Protein AF-A0AAW8F346-F1 (afdb_monomer)

Organism: NCBI:txid58343

Sequence (108 aa):
MRGRWTRRPPAGRRAALQQQREEEWRRRYPLFPRLLFVLDGTGPAGVENRIDALRAATRDLALFGFLHEVPVLAAPLTDLLRDGPSAPVWRPVQDPDSRVSWEQSRHP

Structure (mmCIF, N/CA/C/O backbone):
data_AF-A0AAW8F346-F1
#
_entry.id   AF-A0AAW8F346-F1
#
loop_
_atom_site.group_PDB
_atom_site.id
_atom_site.type_symbol
_atom_site.label_atom_id
_atom_site.label_alt_id
_atom_site.label_comp_id
_atom_site.label_asym_id
_atom_site.label_entity_id
_atom_site.label_seq_id
_atom_site.pdbx_PDB_ins_code
_atom_site.Cartn_x
_atom_site.Cartn_y
_atom_site.Cartn_z
_atom_site.occu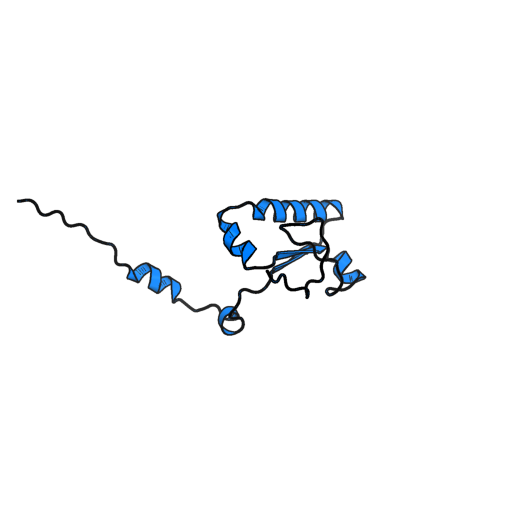pancy
_atom_site.B_iso_or_equiv
_atom_site.auth_seq_id
_atom_site.auth_comp_id
_atom_site.auth_asym_id
_atom_site.auth_atom_id
_atom_site.pdbx_PDB_model_num
ATOM 1 N N . MET A 1 1 ? -19.511 50.000 36.140 1.00 38.94 1 MET A N 1
ATOM 2 C CA . MET A 1 1 ? -19.559 48.551 35.841 1.00 38.94 1 MET A CA 1
ATOM 3 C C . MET A 1 1 ? -19.683 48.359 34.329 1.00 38.94 1 MET A C 1
ATOM 5 O O . MET A 1 1 ? -20.642 48.855 33.762 1.00 38.94 1 MET A O 1
ATOM 9 N N . ARG A 1 2 ? -18.710 47.7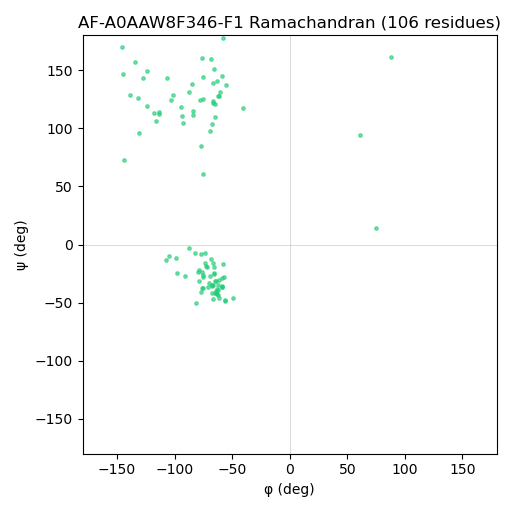25 33.655 1.00 43.59 2 ARG A N 1
ATOM 10 C CA . ARG A 1 2 ? -18.784 47.366 32.221 1.00 43.59 2 ARG A CA 1
ATOM 11 C C . ARG A 1 2 ? -18.756 45.840 32.104 1.00 43.59 2 ARG A C 1
ATOM 13 O O . ARG A 1 2 ? -17.716 45.233 32.338 1.00 43.59 2 ARG A O 1
ATOM 20 N N . GLY A 1 3 ? -19.901 45.235 31.794 1.00 42.94 3 GLY A N 1
ATOM 21 C CA . GLY A 1 3 ? -20.022 43.797 31.555 1.00 42.94 3 GLY A CA 1
ATOM 22 C C . GLY A 1 3 ? -19.463 43.421 30.183 1.00 42.94 3 GLY A C 1
ATOM 23 O O . GLY A 1 3 ? -19.858 43.989 29.167 1.00 42.94 3 GLY A O 1
ATOM 24 N N . ARG A 1 4 ? -18.521 42.478 30.163 1.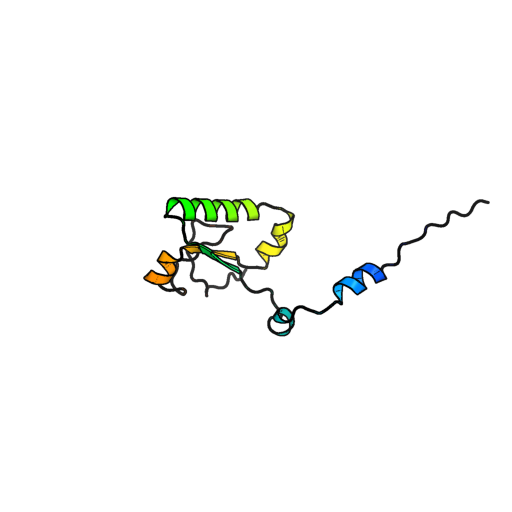00 51.94 4 ARG A N 1
ATOM 25 C CA . ARG A 1 4 ? -17.920 41.896 28.959 1.00 51.94 4 ARG A CA 1
ATOM 26 C C . ARG A 1 4 ? -18.831 40.771 28.459 1.00 51.94 4 ARG A C 1
ATOM 28 O O . ARG A 1 4 ? -18.964 39.759 29.136 1.00 51.94 4 ARG A O 1
ATOM 35 N N . TRP A 1 5 ? -19.428 40.920 27.280 1.00 44.03 5 TRP A N 1
ATOM 36 C CA . TRP A 1 5 ? -20.123 39.816 26.613 1.00 44.03 5 TRP A CA 1
ATOM 37 C C . TRP A 1 5 ? -19.110 38.982 25.825 1.00 44.03 5 TRP A C 1
ATOM 39 O O . TRP A 1 5 ? -18.569 39.444 24.824 1.00 44.03 5 TRP A O 1
ATOM 49 N N . THR A 1 6 ? -18.851 37.746 26.248 1.00 55.44 6 THR A N 1
ATOM 50 C CA . THR A 1 6 ? -18.179 36.744 25.411 1.00 55.44 6 THR A CA 1
ATOM 51 C C . THR A 1 6 ? -19.247 35.931 24.681 1.00 55.44 6 THR A C 1
ATOM 53 O O . THR A 1 6 ? -19.913 35.076 25.261 1.00 55.44 6 THR A O 1
ATOM 56 N N . ARG A 1 7 ? -19.440 36.192 23.381 1.00 52.03 7 ARG A N 1
ATOM 57 C CA . ARG A 1 7 ? -20.231 35.294 22.527 1.00 52.03 7 ARG A CA 1
ATOM 58 C C . ARG A 1 7 ? -19.463 33.979 22.383 1.00 52.03 7 ARG A C 1
ATOM 60 O O . ARG A 1 7 ? -18.500 33.913 21.626 1.00 52.03 7 ARG A O 1
ATOM 67 N N . ARG A 1 8 ? -19.881 32.927 23.092 1.00 53.75 8 ARG A N 1
ATOM 68 C CA . ARG A 1 8 ? -19.478 31.554 22.751 1.00 53.75 8 ARG A CA 1
ATOM 69 C C . ARG A 1 8 ? -20.115 31.214 21.397 1.00 53.75 8 ARG A C 1
ATOM 71 O O . ARG A 1 8 ? -21.336 31.329 21.283 1.00 53.75 8 ARG A O 1
ATOM 78 N N . PRO A 1 9 ? -19.348 30.830 20.362 1.00 53.44 9 PRO A N 1
ATOM 79 C CA . PRO A 1 9 ? -19.951 30.351 19.127 1.00 53.44 9 PRO A CA 1
ATOM 80 C C . PRO A 1 9 ? -20.744 29.061 19.417 1.00 53.44 9 PRO A C 1
ATOM 82 O O . PRO A 1 9 ? -20.297 28.245 20.228 1.00 53.44 9 PRO A O 1
ATOM 85 N N . PRO A 1 10 ? -21.924 28.866 18.800 1.00 52.47 10 PRO A N 1
ATOM 86 C CA . PRO A 1 10 ? -22.758 27.704 19.074 1.00 52.47 10 PRO A CA 1
ATOM 87 C C . PRO A 1 10 ? -22.039 26.425 18.630 1.00 52.47 10 PRO A C 1
ATOM 89 O O . PRO A 1 10 ? -21.722 26.248 17.452 1.00 52.47 10 PRO A O 1
ATOM 92 N N . ALA A 1 11 ? -21.826 25.513 19.581 1.00 58.03 11 ALA A N 1
ATOM 93 C CA . ALA A 1 11 ? -21.214 24.200 19.364 1.00 58.03 11 ALA A CA 1
ATOM 94 C C . ALA A 1 11 ? -21.977 23.332 18.337 1.00 58.03 11 ALA A C 1
ATOM 96 O O . ALA A 1 11 ? -21.417 22.394 17.778 1.00 58.03 11 ALA A O 1
ATOM 97 N N . GLY A 1 12 ? -23.233 23.677 18.031 1.00 54.59 12 GLY A N 1
ATOM 98 C CA . GLY A 1 12 ? -24.096 22.922 17.121 1.00 54.59 12 GLY A CA 1
ATOM 99 C C . GLY A 1 12 ? -23.743 23.020 15.635 1.00 54.59 12 GLY A C 1
ATOM 100 O O . GLY A 1 12 ? -24.148 22.153 14.868 1.00 54.59 12 GLY A O 1
ATOM 101 N N . ARG A 1 13 ? -22.965 24.021 15.193 1.00 50.84 13 ARG A N 1
ATOM 102 C CA . ARG A 1 13 ? -22.671 24.173 13.752 1.00 50.84 13 ARG A CA 1
ATOM 103 C C . ARG A 1 13 ? -21.651 23.146 13.235 1.00 50.84 13 ARG A C 1
ATOM 105 O O . ARG A 1 13 ? -21.694 22.801 12.062 1.00 50.84 13 ARG A O 1
ATOM 112 N N . ARG A 1 14 ? -20.771 22.626 14.104 1.00 52.50 14 ARG A N 1
ATOM 113 C CA . ARG A 1 14 ? -19.827 21.544 13.753 1.00 52.50 14 ARG A CA 1
ATOM 114 C C . ARG A 1 14 ? -20.510 20.173 13.706 1.00 52.50 14 ARG A C 1
ATOM 116 O O . ARG A 1 14 ? -20.286 19.431 12.758 1.00 52.50 14 ARG A O 1
ATOM 123 N N . ALA A 1 15 ? -21.407 19.891 14.653 1.00 53.09 15 ALA A N 1
ATOM 124 C CA . ALA A 1 15 ? -22.163 18.637 14.688 1.00 53.09 15 ALA A CA 1
ATOM 125 C C . ALA A 1 15 ? -23.148 18.496 13.508 1.00 53.09 15 ALA A C 1
ATOM 127 O O . ALA A 1 15 ? -23.315 17.405 12.972 1.00 53.09 15 ALA A O 1
ATOM 128 N N . ALA A 1 16 ? -23.751 19.600 13.052 1.00 49.06 16 ALA A N 1
ATOM 129 C CA . ALA A 1 16 ? -24.696 19.589 11.932 1.00 49.06 16 ALA A CA 1
ATOM 130 C C . ALA A 1 16 ? -24.045 19.292 10.562 1.00 49.06 16 ALA A C 1
ATOM 132 O O . ALA A 1 16 ? -24.707 18.744 9.686 1.00 49.06 16 ALA A O 1
ATOM 133 N N . LEU A 1 17 ? -22.753 19.602 10.379 1.00 54.41 17 LEU A N 1
ATOM 134 C CA . LEU A 1 17 ? -21.997 19.224 9.172 1.00 54.41 17 LEU A CA 1
ATOM 135 C C . LEU A 1 17 ? -21.548 17.754 9.210 1.00 54.41 17 LEU A C 1
ATOM 137 O O . LEU A 1 17 ? -21.503 17.105 8.172 1.00 54.41 17 LEU A O 1
ATOM 141 N N . GLN A 1 18 ? -21.283 17.202 10.399 1.00 54.06 18 GLN A N 1
ATOM 142 C CA . GLN A 1 18 ? -20.952 15.779 10.579 1.00 54.06 18 GLN A CA 1
ATOM 143 C C . GLN A 1 18 ? -22.157 14.843 10.372 1.00 54.06 18 GLN A C 1
ATOM 145 O O . GLN A 1 18 ? -21.970 13.655 10.132 1.00 54.06 18 GLN A O 1
ATOM 150 N N . GLN A 1 19 ? -23.386 15.364 10.446 1.00 52.31 19 GLN A N 1
ATOM 151 C CA . GLN A 1 19 ? -24.627 14.608 10.224 1.00 52.31 19 GLN A CA 1
ATOM 152 C C . GLN A 1 19 ? -25.073 14.550 8.755 1.00 52.31 19 GLN A C 1
ATOM 154 O O . GLN A 1 19 ? -26.070 13.891 8.448 1.00 52.31 19 GLN A O 1
ATOM 159 N N . GLN A 1 20 ? -24.374 15.205 7.821 1.00 52.38 20 GLN A N 1
ATOM 160 C CA . GLN A 1 20 ? -24.715 15.105 6.402 1.00 52.38 20 GLN A CA 1
ATOM 161 C C . GLN A 1 20 ? -24.232 13.770 5.828 1.00 52.38 20 GLN A C 1
ATOM 163 O O . GLN A 1 20 ? -23.180 13.687 5.212 1.00 52.38 20 GLN A O 1
ATOM 168 N N . ARG A 1 21 ? -25.080 12.750 6.018 1.00 59.91 21 ARG A N 1
ATOM 169 C CA . ARG A 1 21 ? -25.034 11.409 5.421 1.00 59.91 21 ARG A CA 1
ATOM 170 C C . ARG A 1 21 ? -23.765 10.639 5.766 1.00 59.91 21 ARG A C 1
ATOM 172 O O . ARG A 1 21 ? -22.763 10.712 5.070 1.00 59.91 21 ARG A O 1
ATOM 179 N N . GLU A 1 22 ? -23.871 9.830 6.815 1.00 67.44 22 GLU A N 1
ATOM 180 C CA . GLU A 1 22 ? -23.001 8.671 7.001 1.00 67.44 22 GLU A CA 1
ATOM 181 C C . GLU A 1 22 ? -22.785 7.974 5.648 1.00 67.44 22 GLU A C 1
ATOM 183 O O . GLU A 1 22 ? -23.752 7.589 4.984 1.00 67.44 22 GLU A O 1
ATOM 188 N N . GLU A 1 23 ? -21.527 7.939 5.203 1.00 70.75 23 GLU A N 1
ATOM 189 C CA . GLU A 1 23 ? -21.144 7.459 3.877 1.00 70.75 23 GLU A CA 1
ATOM 190 C C . GLU A 1 23 ? -21.683 6.035 3.679 1.00 70.75 23 GLU A C 1
ATOM 192 O O . GLU A 1 23 ? -21.609 5.209 4.585 1.00 70.75 23 GLU A O 1
ATOM 197 N N . GLU A 1 24 ? -22.238 5.724 2.505 1.00 74.50 24 GLU A N 1
ATOM 198 C CA . GLU A 1 24 ? -22.945 4.450 2.273 1.00 74.50 24 GLU A CA 1
ATOM 199 C C . GLU A 1 24 ? -22.060 3.217 2.554 1.00 74.50 24 GLU A C 1
ATOM 201 O O . GLU A 1 24 ? -22.555 2.172 2.975 1.00 74.50 24 GLU A O 1
ATOM 206 N N . TRP A 1 25 ? -20.736 3.348 2.407 1.00 67.75 25 TRP A N 1
ATOM 207 C CA . TRP A 1 25 ? -19.794 2.297 2.785 1.00 67.75 25 TRP A CA 1
ATOM 208 C C . TRP A 1 25 ? -19.737 2.074 4.306 1.00 67.75 25 TRP A C 1
ATOM 210 O O . TRP A 1 25 ? -19.670 0.924 4.722 1.00 67.75 25 TRP A O 1
ATOM 220 N N . ARG A 1 26 ? -19.854 3.114 5.146 1.00 74.06 26 ARG A N 1
ATOM 221 C CA . ARG A 1 26 ? -19.837 2.999 6.623 1.00 74.06 26 ARG A CA 1
ATOM 222 C C . ARG A 1 26 ? -21.027 2.220 7.160 1.00 74.06 26 ARG A C 1
ATOM 224 O O . ARG A 1 26 ? -20.904 1.503 8.146 1.00 74.06 26 ARG A O 1
ATOM 231 N N . ARG A 1 27 ? -22.170 2.311 6.477 1.00 79.31 27 ARG A N 1
ATOM 232 C CA . ARG A 1 27 ? -23.373 1.533 6.814 1.00 79.31 27 ARG A CA 1
ATOM 233 C C . ARG A 1 27 ? -23.165 0.033 6.638 1.00 79.31 27 ARG A C 1
ATOM 235 O O . ARG A 1 27 ? -23.789 -0.760 7.334 1.00 79.31 27 ARG A O 1
ATOM 242 N N . ARG A 1 28 ? -22.319 -0.352 5.679 1.00 74.88 28 ARG A N 1
ATOM 243 C CA . ARG A 1 28 ? -22.021 -1.752 5.348 1.00 74.88 28 ARG A CA 1
ATOM 244 C C . ARG A 1 28 ? -20.731 -2.254 5.998 1.00 74.88 28 ARG A C 1
ATOM 246 O O . ARG A 1 28 ? -20.604 -3.451 6.231 1.00 74.88 28 ARG A O 1
ATOM 253 N N . TYR A 1 29 ? -19.816 -1.347 6.318 1.00 72.88 29 TYR A N 1
ATOM 254 C CA . TYR A 1 29 ? -18.511 -1.632 6.893 1.00 72.88 29 TYR A CA 1
ATOM 255 C C . TYR A 1 29 ? -18.295 -0.722 8.108 1.00 72.88 29 TYR A C 1
ATOM 257 O O . TYR A 1 29 ? -17.871 0.424 7.951 1.00 72.88 29 TYR A O 1
ATOM 265 N N . PRO A 1 30 ? -18.587 -1.215 9.327 1.00 73.94 30 PRO A N 1
ATOM 266 C CA . PRO A 1 30 ? -18.444 -0.419 10.546 1.00 73.94 30 PRO A CA 1
ATOM 267 C C . PRO A 1 30 ? -16.981 -0.069 10.858 1.00 73.94 30 PRO A C 1
ATOM 269 O O . PRO A 1 30 ? -16.721 0.831 11.652 1.00 73.94 30 PRO A O 1
ATOM 272 N N . LEU A 1 31 ? -16.032 -0.768 10.226 1.00 77.00 31 LEU A N 1
ATOM 273 C CA . LEU A 1 31 ? -14.604 -0.483 10.274 1.00 77.00 31 LEU A CA 1
ATOM 274 C C . LEU A 1 31 ? -14.152 0.108 8.942 1.00 77.00 31 LEU A C 1
ATOM 276 O O . LEU A 1 31 ? -14.611 -0.318 7.878 1.00 77.00 31 LEU A O 1
ATOM 280 N N . PHE A 1 32 ? -13.224 1.062 9.005 1.00 77.56 32 PHE A N 1
ATOM 281 C CA . PHE A 1 32 ? -12.599 1.594 7.802 1.00 77.56 32 PHE A CA 1
ATOM 282 C C . PHE A 1 32 ? -11.853 0.454 7.082 1.00 77.56 32 PHE A C 1
ATOM 284 O O . PHE A 1 32 ? -11.080 -0.268 7.720 1.00 77.56 32 PHE A O 1
ATOM 291 N N . PRO A 1 33 ? -12.101 0.229 5.780 1.00 80.88 33 PRO A N 1
ATOM 292 C CA . PRO A 1 33 ? -11.504 -0.889 5.065 1.00 80.88 33 PRO A CA 1
ATOM 293 C C . PRO A 1 33 ? -9.985 -0.725 4.952 1.00 80.88 33 PRO A C 1
ATOM 295 O O . PRO A 1 33 ? -9.469 0.388 4.865 1.00 80.88 33 PRO A O 1
ATOM 298 N N . ARG A 1 34 ? -9.258 -1.845 4.878 1.00 88.50 34 ARG A N 1
ATOM 299 C CA . ARG A 1 34 ? -7.836 -1.815 4.502 1.00 88.50 34 ARG A CA 1
ATOM 300 C C . ARG A 1 34 ? -7.663 -1.187 3.117 1.00 88.50 34 ARG A C 1
ATOM 302 O O . ARG A 1 34 ? -8.490 -1.403 2.232 1.00 88.50 34 ARG A O 1
ATOM 309 N N . LEU A 1 35 ? -6.569 -0.459 2.921 1.00 91.44 35 LEU A N 1
ATOM 310 C CA . LEU A 1 35 ? -6.243 0.176 1.648 1.00 91.44 35 LEU A CA 1
ATOM 311 C C . LEU A 1 35 ? -5.189 -0.636 0.898 1.00 91.44 35 LEU A C 1
ATOM 313 O O . LEU A 1 35 ? -4.134 -0.961 1.443 1.00 91.44 35 LEU A O 1
ATOM 317 N N . LEU A 1 36 ? -5.480 -0.933 -0.367 1.00 94.94 36 LEU A N 1
ATOM 318 C CA . LEU A 1 36 ? -4.609 -1.679 -1.269 1.00 94.94 36 LEU A CA 1
ATOM 319 C C . LEU A 1 36 ? -4.237 -0.788 -2.460 1.00 94.94 36 LEU A C 1
ATOM 321 O O . LEU A 1 36 ? -5.090 -0.439 -3.273 1.00 94.94 36 LEU A O 1
ATOM 325 N N . PHE A 1 37 ? -2.963 -0.426 -2.567 1.00 95.94 37 PHE A N 1
ATOM 326 C CA . PHE A 1 37 ? -2.412 0.316 -3.695 1.00 95.94 37 PHE A CA 1
ATOM 327 C C . PHE A 1 37 ? -1.843 -0.656 -4.726 1.00 95.94 37 PHE A C 1
ATOM 329 O O . PHE A 1 37 ? -0.819 -1.296 -4.494 1.00 95.94 37 PHE A O 1
ATOM 336 N N . VAL A 1 38 ? -2.493 -0.748 -5.883 1.00 96.81 38 VAL A N 1
ATOM 337 C CA . VAL A 1 38 ? -1.985 -1.518 -7.022 1.00 96.81 38 VAL A CA 1
ATOM 338 C C . VAL A 1 38 ? -1.219 -0.578 -7.945 1.00 96.81 38 VAL A C 1
ATOM 340 O O . VAL A 1 38 ? -1.774 0.396 -8.451 1.00 96.81 38 VAL A O 1
ATOM 343 N N . LEU A 1 39 ? 0.073 -0.841 -8.123 1.00 96.38 39 LEU A N 1
ATOM 344 C CA . LEU A 1 39 ? 0.992 0.035 -8.843 1.00 96.38 39 LEU A CA 1
ATOM 345 C C . LEU A 1 39 ? 1.278 -0.525 -10.236 1.00 96.38 39 LEU A C 1
ATOM 347 O O . LEU A 1 39 ? 1.749 -1.651 -10.369 1.00 96.38 39 LEU A O 1
ATOM 351 N N . ASP A 1 40 ? 1.027 0.279 -11.266 1.00 94.00 40 ASP A N 1
ATOM 352 C CA . ASP A 1 40 ? 1.237 -0.104 -12.665 1.00 94.00 40 ASP A CA 1
ATOM 353 C C . ASP A 1 40 ? 1.685 1.086 -13.535 1.00 94.00 40 ASP A C 1
ATOM 355 O O . ASP A 1 40 ? 1.669 2.239 -13.092 1.00 94.00 40 ASP A O 1
ATOM 359 N N . GLY A 1 41 ? 2.099 0.827 -14.776 1.00 87.19 41 GLY A N 1
ATOM 360 C CA . GLY A 1 41 ? 2.463 1.856 -15.757 1.00 87.19 41 GLY A CA 1
ATOM 361 C C . GLY A 1 41 ? 3.816 2.513 -15.483 1.00 87.19 41 GLY A C 1
ATOM 362 O O . GLY A 1 41 ? 4.139 3.562 -16.035 1.00 87.19 41 GLY A O 1
ATOM 363 N N . THR A 1 42 ? 4.612 1.900 -14.613 1.00 80.44 42 THR A N 1
ATOM 364 C CA . THR A 1 42 ? 5.986 2.286 -14.306 1.00 80.44 42 THR A CA 1
ATOM 365 C C . THR A 1 42 ? 6.802 1.015 -14.194 1.00 80.44 42 THR A C 1
ATOM 367 O O . THR A 1 42 ? 6.391 0.116 -13.467 1.00 80.44 42 THR A O 1
ATOM 370 N N . GLY A 1 43 ? 7.937 0.918 -14.891 1.00 91.19 43 GLY A N 1
ATOM 371 C CA . GLY A 1 43 ? 8.837 -0.232 -14.742 1.00 91.19 43 GLY A CA 1
ATOM 372 C C . GLY A 1 43 ? 9.315 -0.420 -13.289 1.00 91.19 43 GLY A C 1
ATOM 373 O O . GLY A 1 43 ? 9.014 0.421 -12.436 1.00 91.19 43 GLY A O 1
ATOM 374 N N . PRO A 1 44 ? 10.104 -1.469 -12.990 1.00 91.00 44 PRO A N 1
ATOM 375 C CA . PRO A 1 44 ? 10.439 -1.859 -11.614 1.00 91.00 44 PRO A CA 1
ATOM 376 C C . PRO A 1 44 ? 10.924 -0.705 -10.722 1.00 91.00 44 PRO A C 1
ATOM 378 O O . PRO A 1 44 ? 10.397 -0.499 -9.633 1.00 91.00 44 PRO A O 1
ATOM 381 N N . ALA A 1 45 ? 11.839 0.132 -11.221 1.00 95.06 45 ALA A N 1
ATOM 382 C CA . ALA A 1 45 ? 12.350 1.285 -10.477 1.00 95.06 45 ALA A CA 1
ATOM 383 C C . ALA A 1 45 ? 11.270 2.332 -10.139 1.00 95.06 45 ALA A C 1
ATOM 385 O O . ALA A 1 45 ? 11.312 2.961 -9.085 1.00 95.06 45 ALA A O 1
ATOM 386 N N . GLY A 1 46 ? 10.287 2.529 -11.020 1.00 96.12 46 GLY A N 1
ATOM 387 C CA . GLY A 1 46 ? 9.201 3.472 -10.766 1.00 96.12 46 GLY A CA 1
ATOM 388 C C . GLY A 1 46 ? 8.178 2.940 -9.761 1.00 96.12 46 GLY A C 1
ATOM 389 O O . GLY A 1 46 ? 7.588 3.734 -9.031 1.00 96.12 46 GLY A O 1
ATOM 390 N N . VAL A 1 47 ? 8.014 1.616 -9.668 1.00 95.38 47 VAL A N 1
ATOM 391 C CA . VAL A 1 47 ? 7.224 0.995 -8.598 1.00 95.38 47 VAL A CA 1
ATOM 392 C C . VAL A 1 47 ? 7.901 1.194 -7.243 1.00 95.38 47 VAL A C 1
ATOM 394 O O . VAL A 1 47 ? 7.238 1.662 -6.320 1.00 95.38 47 VAL A O 1
ATOM 397 N N . GLU A 1 48 ? 9.211 0.944 -7.142 1.00 95.12 48 GLU A N 1
ATOM 398 C CA . GLU A 1 48 ? 9.974 1.212 -5.911 1.00 95.12 48 GLU A CA 1
ATOM 399 C C . GLU A 1 48 ? 9.848 2.676 -5.480 1.00 95.12 48 GLU A C 1
ATOM 401 O O . GLU A 1 48 ? 9.438 2.958 -4.357 1.00 95.12 48 GLU A O 1
ATOM 406 N N . ASN A 1 49 ? 10.056 3.618 -6.405 1.00 96.44 49 ASN A N 1
ATOM 407 C CA . ASN A 1 49 ? 9.929 5.045 -6.111 1.00 96.44 49 ASN A CA 1
ATOM 408 C C . ASN A 1 49 ? 8.522 5.433 -5.611 1.00 96.44 49 ASN A C 1
ATOM 410 O O . ASN A 1 49 ? 8.370 6.297 -4.748 1.00 96.44 49 ASN A O 1
ATOM 414 N N . ARG A 1 50 ? 7.466 4.798 -6.134 1.00 96.00 50 ARG A N 1
ATOM 415 C CA . ARG A 1 50 ? 6.088 5.026 -5.665 1.00 96.00 50 ARG A CA 1
ATOM 416 C C . ARG A 1 50 ? 5.848 4.443 -4.277 1.00 96.00 50 ARG A C 1
ATOM 418 O O . ARG A 1 50 ? 5.133 5.055 -3.489 1.00 96.00 50 ARG A O 1
ATOM 425 N N . ILE A 1 51 ? 6.447 3.300 -3.962 1.00 95.06 51 ILE A N 1
ATOM 426 C CA . ILE A 1 51 ? 6.375 2.706 -2.623 1.00 95.06 51 ILE A CA 1
ATOM 427 C C . ILE A 1 51 ? 7.117 3.584 -1.615 1.00 95.06 51 ILE A C 1
ATOM 429 O O . ILE A 1 51 ? 6.580 3.860 -0.542 1.00 95.06 51 ILE A O 1
ATOM 433 N N . ASP A 1 52 ? 8.283 4.112 -1.982 1.00 94.50 52 ASP A N 1
ATOM 434 C CA . ASP A 1 52 ? 9.017 5.074 -1.160 1.00 94.50 52 ASP A CA 1
ATOM 435 C C . ASP A 1 52 ? 8.224 6.364 -0.937 1.00 94.50 52 ASP A C 1
ATOM 437 O O . ASP A 1 52 ? 8.192 6.885 0.179 1.00 94.50 52 ASP A O 1
ATOM 441 N N . ALA A 1 53 ? 7.519 6.857 -1.958 1.00 94.06 53 ALA A N 1
ATOM 442 C CA . ALA A 1 53 ? 6.632 8.009 -1.817 1.00 94.06 53 ALA A CA 1
ATOM 443 C C . ALA A 1 53 ? 5.467 7.729 -0.849 1.00 94.06 53 ALA A C 1
ATOM 445 O O . ALA A 1 53 ? 5.164 8.567 0.004 1.00 94.06 53 ALA A O 1
ATOM 446 N N . LEU A 1 54 ? 4.850 6.543 -0.922 1.00 93.62 54 LEU A N 1
ATOM 447 C CA . LEU A 1 54 ? 3.818 6.119 0.032 1.00 93.62 54 LEU A CA 1
ATOM 448 C C . LEU A 1 54 ? 4.379 6.032 1.460 1.00 93.62 54 LEU A C 1
ATOM 450 O O . LEU A 1 54 ? 3.761 6.543 2.391 1.00 93.62 54 LEU A O 1
ATOM 454 N N . ARG A 1 55 ? 5.578 5.465 1.638 1.00 93.06 55 ARG A N 1
ATOM 455 C CA . ARG A 1 55 ? 6.281 5.426 2.931 1.00 93.06 55 ARG A CA 1
ATOM 456 C C . ARG A 1 55 ? 6.628 6.824 3.446 1.00 93.06 55 ARG A C 1
ATOM 458 O O . ARG A 1 55 ? 6.577 7.089 4.644 1.00 93.06 55 ARG A O 1
ATOM 465 N N . ALA A 1 56 ? 7.014 7.744 2.571 1.00 92.00 56 ALA A N 1
ATOM 466 C CA . ALA A 1 56 ? 7.289 9.118 2.970 1.00 92.00 56 ALA A CA 1
ATOM 467 C C . ALA A 1 56 ? 6.013 9.801 3.482 1.00 92.00 56 ALA A C 1
ATOM 469 O O . ALA A 1 56 ? 6.050 10.446 4.530 1.00 92.00 56 ALA A O 1
ATOM 470 N N . ALA A 1 57 ? 4.878 9.585 2.806 1.00 88.88 57 ALA A N 1
ATOM 471 C CA . ALA A 1 57 ? 3.581 10.109 3.226 1.00 88.88 57 ALA A CA 1
ATOM 472 C C . ALA A 1 57 ? 3.150 9.582 4.606 1.00 88.88 57 ALA A C 1
ATOM 474 O O . ALA A 1 57 ? 2.524 10.312 5.368 1.00 88.88 57 ALA A O 1
ATOM 475 N N . THR A 1 58 ? 3.547 8.362 4.993 1.00 86.06 58 THR A N 1
ATOM 476 C CA . THR A 1 58 ? 3.193 7.806 6.314 1.00 86.06 58 THR A CA 1
ATOM 477 C C . THR A 1 58 ? 3.859 8.519 7.489 1.00 86.06 58 THR A C 1
ATOM 479 O O . THR A 1 58 ? 3.492 8.277 8.634 1.00 86.06 58 THR A O 1
ATOM 482 N N . ARG A 1 59 ? 4.861 9.368 7.232 1.00 85.75 59 ARG A N 1
ATOM 483 C CA . ARG A 1 59 ? 5.543 10.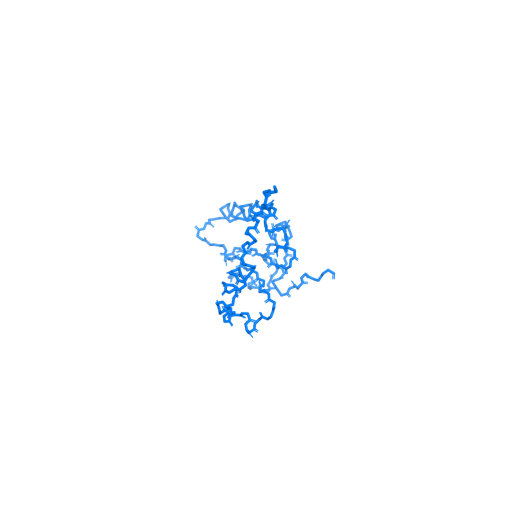161 8.266 1.00 85.75 59 ARG A CA 1
ATOM 484 C C . ARG A 1 59 ? 4.788 11.441 8.628 1.00 85.75 59 ARG A C 1
ATOM 486 O O . ARG A 1 59 ? 5.195 12.125 9.564 1.00 85.75 59 ARG A O 1
ATOM 493 N N . ASP A 1 60 ? 3.718 11.771 7.906 1.00 87.75 60 ASP A N 1
ATOM 494 C CA . ASP A 1 60 ? 2.845 12.882 8.267 1.00 87.75 60 ASP A CA 1
ATOM 495 C C . ASP A 1 60 ? 2.117 12.571 9.586 1.00 87.75 60 ASP A C 1
ATOM 497 O O . ASP A 1 60 ? 1.382 11.586 9.702 1.00 87.75 60 ASP A O 1
ATOM 501 N N . LEU A 1 61 ? 2.310 13.435 10.588 1.00 74.50 61 LEU A N 1
ATOM 502 C CA . LEU A 1 61 ? 1.680 13.315 11.904 1.00 74.50 61 LEU A CA 1
ATOM 503 C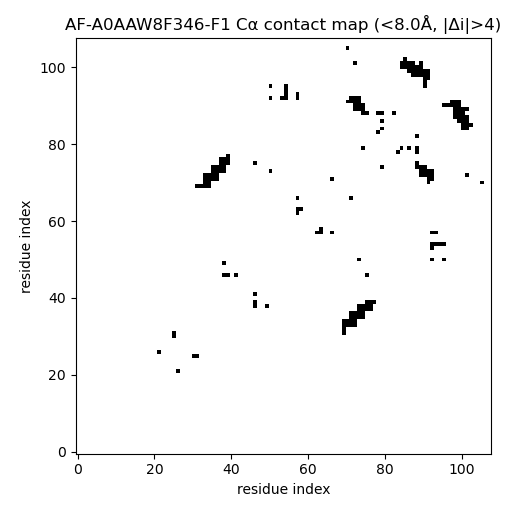 C . LEU A 1 61 ? 0.149 13.311 11.818 1.00 74.50 61 LEU A C 1
ATOM 505 O O . LEU A 1 61 ? -0.500 12.684 12.655 1.00 74.50 61 LEU A O 1
ATOM 509 N N . ALA A 1 62 ? -0.430 13.957 10.802 1.00 82.25 62 ALA A N 1
ATOM 510 C CA . ALA A 1 62 ? -1.870 13.938 10.568 1.00 82.25 62 ALA A CA 1
ATOM 511 C C . ALA A 1 62 ? -2.393 12.538 10.198 1.00 82.25 62 ALA A C 1
ATOM 513 O O . ALA A 1 62 ? -3.562 12.240 10.438 1.00 82.25 62 ALA A O 1
ATOM 514 N N . LEU A 1 63 ? -1.538 11.671 9.644 1.00 80.31 63 LEU A N 1
ATOM 515 C CA . LEU A 1 63 ? -1.895 10.323 9.197 1.00 80.31 63 LEU A CA 1
ATOM 516 C C . LEU A 1 63 ? -1.524 9.229 10.201 1.00 80.31 63 LEU A C 1
ATOM 518 O O . LEU A 1 63 ? -1.988 8.101 10.052 1.00 80.31 63 LEU A O 1
ATOM 522 N N . PHE A 1 64 ? -0.736 9.531 11.236 1.00 77.62 64 PHE A N 1
ATOM 523 C CA . PHE A 1 64 ? -0.229 8.522 12.171 1.00 77.62 64 PHE A CA 1
ATOM 524 C C . PHE A 1 64 ? -1.345 7.694 12.833 1.00 77.62 64 PHE A C 1
ATOM 526 O O . PHE A 1 64 ? -1.285 6.466 12.820 1.00 77.62 64 PHE A O 1
ATOM 533 N N . GLY A 1 65 ? -2.390 8.350 13.355 1.00 78.06 65 GLY A N 1
ATOM 534 C CA . GLY A 1 65 ? -3.528 7.657 13.976 1.00 78.06 65 GLY A CA 1
ATOM 535 C C . GLY A 1 65 ? -4.305 6.792 12.981 1.00 78.06 65 GLY A C 1
ATOM 536 O O . GLY A 1 65 ? -4.612 5.639 13.264 1.00 78.06 65 GLY A O 1
ATOM 537 N N . PHE A 1 66 ? -4.530 7.310 11.771 1.00 81.75 66 PHE A N 1
ATOM 538 C CA . PHE A 1 66 ? -5.196 6.571 10.699 1.00 81.75 66 PHE A CA 1
ATOM 539 C C . PHE A 1 66 ? -4.415 5.314 10.300 1.00 81.75 66 PHE A C 1
ATOM 541 O O . PHE A 1 66 ? -4.982 4.237 10.183 1.00 81.75 66 PHE A O 1
ATOM 548 N N . LEU A 1 67 ? -3.100 5.432 10.130 1.00 82.94 67 LEU A N 1
ATOM 549 C CA . LEU A 1 67 ? -2.233 4.337 9.695 1.00 82.94 67 LEU A CA 1
ATOM 550 C C . LEU A 1 67 ? -1.983 3.279 10.773 1.00 82.94 67 LEU A C 1
ATOM 552 O O . LEU A 1 67 ? -1.500 2.193 10.449 1.00 82.94 67 LEU A O 1
ATOM 556 N N . HIS A 1 68 ? -2.280 3.594 12.034 1.00 80.19 68 HIS A N 1
ATOM 557 C CA . HIS A 1 68 ? -2.296 2.616 13.116 1.00 80.19 68 HIS A CA 1
ATOM 558 C C . HIS A 1 68 ? -3.546 1.728 13.051 1.00 80.19 68 HIS A C 1
ATOM 560 O O . HIS A 1 68 ? -3.464 0.528 13.293 1.00 80.19 68 HIS A O 1
ATOM 566 N N . GLU A 1 69 ? -4.687 2.310 12.684 1.00 81.62 69 GLU A N 1
ATOM 567 C CA . GLU A 1 69 ? -5.981 1.620 12.647 1.00 81.62 69 GLU A CA 1
ATOM 568 C C . GLU A 1 69 ? -6.277 0.975 11.286 1.00 81.62 69 GLU A C 1
ATOM 570 O O . GLU A 1 69 ? -6.999 -0.019 11.208 1.00 81.62 69 GLU A O 1
ATOM 575 N N . VAL A 1 70 ? -5.7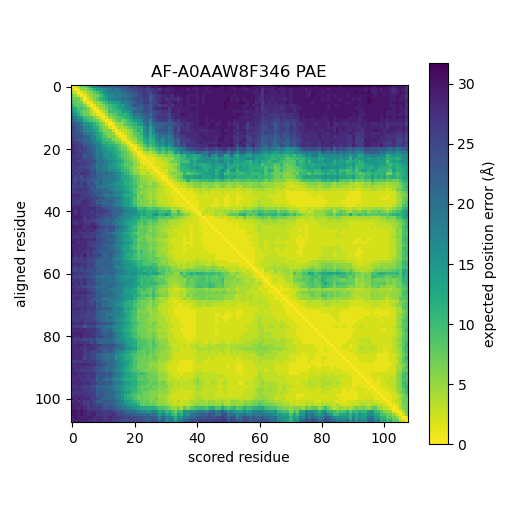13 1.523 10.208 1.00 86.00 70 VAL A N 1
ATOM 576 C CA . VAL A 1 70 ? -6.004 1.116 8.834 1.00 86.00 70 VAL A CA 1
ATOM 577 C C . VAL A 1 70 ? -4.768 0.485 8.198 1.00 86.00 70 VAL A C 1
ATOM 579 O O . VAL A 1 70 ? -3.789 1.183 7.916 1.00 86.00 70 VAL A O 1
ATOM 582 N N . PRO A 1 71 ? -4.795 -0.829 7.905 1.00 88.81 71 PRO A N 1
ATOM 583 C CA . PRO A 1 71 ? -3.735 -1.471 7.145 1.00 88.81 71 PRO A CA 1
ATOM 584 C C . PRO A 1 71 ? -3.648 -0.868 5.743 1.00 88.81 71 PRO A C 1
ATOM 586 O O . PRO A 1 71 ? -4.645 -0.820 5.018 1.00 88.81 71 PRO A O 1
ATOM 589 N N . VAL A 1 72 ? -2.447 -0.443 5.356 1.00 92.50 72 VAL A N 1
ATOM 590 C CA . VAL A 1 72 ? -2.170 0.099 4.025 1.00 92.50 72 VAL A CA 1
ATOM 591 C C . VAL A 1 72 ? -1.051 -0.710 3.383 1.00 92.50 72 VAL A C 1
ATOM 593 O O . VAL A 1 72 ? 0.062 -0.782 3.909 1.00 92.50 72 VAL A O 1
ATOM 596 N N . LEU A 1 73 ? -1.363 -1.333 2.252 1.00 95.38 73 LEU A N 1
ATOM 597 C CA . LEU A 1 73 ? -0.466 -2.216 1.517 1.00 95.38 73 LEU A CA 1
ATOM 598 C C . LEU A 1 73 ? -0.302 -1.725 0.078 1.00 95.38 73 LEU A C 1
ATOM 600 O O . LEU A 1 73 ? -1.241 -1.179 -0.499 1.00 95.38 73 LEU A O 1
ATOM 604 N N . ALA A 1 74 ? 0.860 -1.965 -0.519 1.00 96.88 74 ALA A N 1
ATOM 605 C CA . ALA A 1 74 ? 1.130 -1.695 -1.926 1.00 96.88 74 ALA A CA 1
ATOM 606 C C . ALA A 1 74 ? 1.686 -2.938 -2.631 1.00 96.88 74 ALA A C 1
ATOM 608 O O . ALA A 1 74 ? 2.467 -3.679 -2.041 1.00 96.88 74 ALA A O 1
ATOM 609 N N . ALA A 1 75 ? 1.311 -3.169 -3.886 1.00 97.19 75 ALA A N 1
ATOM 610 C CA . ALA A 1 75 ? 1.860 -4.248 -4.706 1.00 97.19 75 ALA A CA 1
ATOM 611 C C . ALA A 1 75 ? 1.966 -3.820 -6.180 1.00 97.19 75 ALA A C 1
ATOM 613 O O . ALA A 1 75 ? 1.105 -3.072 -6.657 1.00 97.19 75 ALA A O 1
ATOM 614 N N . PRO A 1 76 ? 2.978 -4.292 -6.929 1.00 96.56 76 PRO A N 1
ATOM 615 C CA . PRO A 1 76 ? 3.005 -4.144 -8.381 1.00 96.56 76 PRO A CA 1
ATOM 616 C C . PRO A 1 76 ? 1.879 -4.963 -9.029 1.00 96.56 76 PRO A C 1
ATOM 618 O O . PRO A 1 76 ? 1.666 -6.121 -8.664 1.00 96.56 76 PRO A O 1
ATOM 621 N N . LEU A 1 77 ? 1.200 -4.418 -10.044 1.00 96.44 77 LEU A N 1
ATOM 622 C CA . LEU A 1 77 ? 0.184 -5.167 -10.796 1.00 96.44 77 LEU A CA 1
ATOM 623 C C . LEU A 1 77 ? 0.776 -6.425 -11.445 1.00 96.44 77 LEU A C 1
ATOM 625 O O . LEU A 1 77 ? 0.131 -7.467 -11.473 1.00 96.44 77 LEU A O 1
ATOM 629 N N . THR A 1 78 ? 2.022 -6.351 -11.915 1.00 95.62 78 THR A N 1
ATOM 630 C CA . THR A 1 78 ? 2.734 -7.487 -12.517 1.00 95.62 78 THR A CA 1
ATOM 631 C C . THR A 1 78 ? 2.863 -8.675 -11.570 1.00 95.62 78 THR A C 1
ATOM 633 O O . THR A 1 78 ? 2.757 -9.816 -12.010 1.00 95.62 78 THR A O 1
ATOM 636 N N . ASP A 1 79 ? 3.065 -8.419 -10.277 1.00 95.62 79 ASP A N 1
ATOM 637 C CA . ASP A 1 79 ? 3.198 -9.475 -9.274 1.00 95.62 79 ASP A CA 1
ATOM 638 C C . ASP A 1 79 ? 1.832 -10.072 -8.932 1.00 95.62 79 ASP A C 1
ATOM 640 O O . ASP A 1 79 ? 1.701 -11.287 -8.825 1.00 95.62 79 ASP A O 1
ATOM 644 N N . LEU A 1 80 ? 0.785 -9.243 -8.875 1.00 95.88 80 LEU A N 1
ATOM 645 C CA . LEU A 1 80 ? -0.588 -9.717 -8.687 1.00 95.88 80 LEU A CA 1
ATOM 646 C C . LEU A 1 80 ? -1.071 -10.588 -9.849 1.00 95.88 80 LEU A C 1
ATOM 648 O O . LEU A 1 80 ? -1.757 -11.580 -9.622 1.00 95.88 80 LEU A O 1
ATOM 652 N N . LEU A 1 81 ? -0.726 -10.229 -11.086 1.00 95.81 81 LEU A N 1
ATO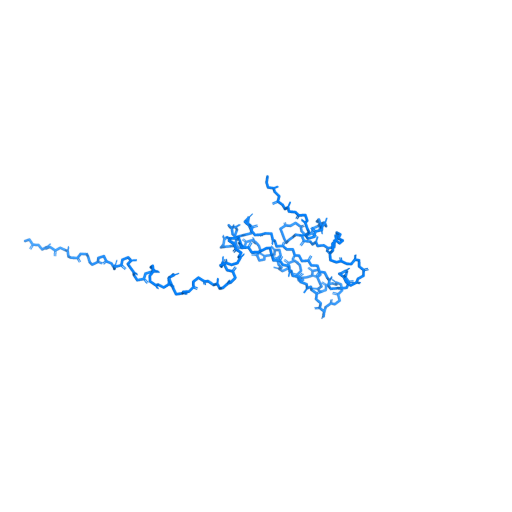M 653 C CA . LEU A 1 81 ? -1.089 -11.011 -12.269 1.00 95.81 81 LEU A CA 1
ATOM 654 C C . LEU A 1 81 ? -0.327 -12.338 -12.346 1.00 95.81 81 LEU A C 1
ATOM 656 O O . LEU A 1 81 ? -0.867 -13.316 -12.857 1.00 95.81 81 LEU A O 1
ATOM 660 N N . ARG A 1 82 ? 0.919 -12.370 -11.861 1.00 96.75 82 ARG A N 1
ATOM 661 C CA . ARG A 1 82 ? 1.777 -13.559 -11.903 1.00 96.75 82 ARG A CA 1
ATOM 662 C C . ARG A 1 82 ? 1.469 -14.537 -10.771 1.00 96.75 82 ARG A C 1
A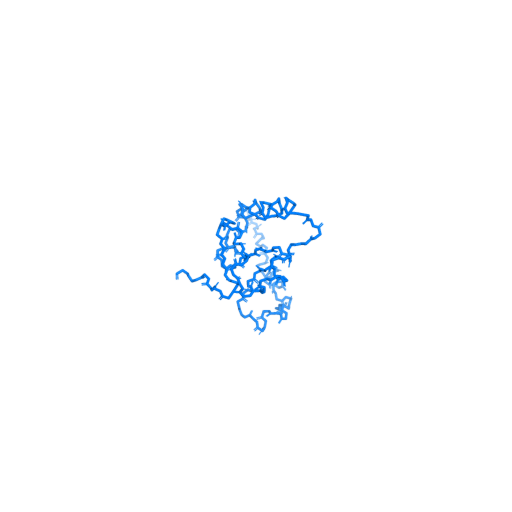TOM 664 O O . ARG A 1 82 ? 1.287 -15.722 -11.028 1.00 96.75 82 ARG A O 1
ATOM 671 N N . ASP A 1 83 ? 1.417 -14.035 -9.542 1.00 97.06 83 ASP A N 1
ATOM 672 C CA . ASP A 1 83 ? 1.393 -14.860 -8.330 1.00 97.06 83 ASP A CA 1
ATOM 673 C C . ASP A 1 83 ? 0.004 -14.867 -7.660 1.00 97.06 83 ASP A C 1
ATOM 675 O O . ASP A 1 83 ? -0.286 -15.709 -6.811 1.00 97.06 83 ASP A O 1
ATOM 679 N N . GLY A 1 84 ? -0.886 -13.960 -8.072 1.00 94.44 84 GLY A N 1
ATOM 680 C CA . GLY A 1 84 ? -2.225 -13.803 -7.515 1.00 94.44 84 GLY A CA 1
ATOM 681 C C . GLY A 1 84 ? -2.272 -12.858 -6.308 1.00 94.44 84 GLY A C 1
ATOM 682 O O . GLY A 1 84 ? -1.259 -12.592 -5.658 1.00 94.44 84 GLY A O 1
ATOM 683 N N . PRO A 1 85 ? -3.463 -12.342 -5.954 1.00 91.19 85 PRO A N 1
ATOM 684 C CA . PRO A 1 85 ? -3.599 -11.386 -4.863 1.00 91.19 85 PRO A CA 1
ATOM 685 C C . PRO A 1 85 ? -3.308 -12.006 -3.497 1.00 91.19 85 PRO A C 1
ATOM 687 O O . PRO A 1 85 ? -2.726 -11.329 -2.663 1.00 91.19 85 PRO A O 1
ATOM 690 N N . SER A 1 86 ? -3.652 -13.272 -3.249 1.00 93.50 86 SER A N 1
ATOM 691 C CA . SER A 1 86 ? -3.442 -13.914 -1.939 1.00 93.50 86 SER A CA 1
ATOM 692 C C . SER A 1 86 ? -1.989 -14.339 -1.678 1.00 93.50 86 SER A C 1
ATOM 694 O O . SER A 1 86 ? -1.666 -14.709 -0.547 1.00 93.50 86 SER A O 1
ATOM 696 N N . ALA A 1 87 ? -1.105 -14.248 -2.678 1.00 95.94 87 ALA A N 1
ATOM 697 C CA . ALA A 1 87 ? 0.328 -14.475 -2.522 1.00 95.94 87 ALA A CA 1
ATOM 698 C C . ALA A 1 87 ? 0.995 -13.375 -1.668 1.00 95.94 87 ALA A C 1
ATOM 700 O O . ALA A 1 87 ? 0.455 -12.270 -1.533 1.00 95.94 87 ALA A O 1
ATOM 701 N N . PRO A 1 88 ? 2.185 -13.637 -1.092 1.00 96.31 88 PRO A N 1
ATOM 702 C CA . PRO A 1 88 ? 2.937 -12.648 -0.328 1.00 96.31 88 PRO A CA 1
ATOM 703 C C . PRO A 1 88 ? 3.623 -11.613 -1.241 1.00 96.31 88 PRO A C 1
ATOM 705 O O . PRO A 1 88 ? 4.844 -11.496 -1.269 1.00 96.31 88 PRO A O 1
ATOM 708 N N . VAL A 1 89 ? 2.837 -10.864 -2.013 1.00 95.75 89 VAL A N 1
ATOM 709 C CA . VAL A 1 89 ? 3.311 -9.821 -2.944 1.00 95.75 89 VAL A CA 1
ATOM 710 C C . VAL A 1 89 ? 3.061 -8.407 -2.420 1.00 95.75 89 VAL A C 1
ATOM 712 O O . VAL A 1 89 ? 3.582 -7.432 -2.961 1.00 95.75 89 VAL A O 1
ATOM 715 N N . TRP A 1 90 ? 2.290 -8.282 -1.339 1.00 96.81 90 TRP A N 1
ATOM 716 C CA . TRP A 1 90 ? 1.930 -7.000 -0.754 1.00 96.81 90 TRP A CA 1
ATOM 717 C C . TRP A 1 90 ? 2.997 -6.498 0.210 1.00 96.81 90 TRP A C 1
ATOM 719 O O . TRP A 1 90 ? 3.527 -7.245 1.031 1.00 96.81 90 TRP A O 1
ATOM 729 N N . ARG A 1 91 ? 3.272 -5.199 0.129 1.00 96.00 91 ARG A N 1
ATOM 730 C CA . ARG A 1 91 ? 4.271 -4.475 0.913 1.00 96.00 91 ARG A CA 1
ATOM 731 C C . ARG A 1 91 ? 3.566 -3.492 1.836 1.00 96.00 91 ARG A C 1
ATOM 733 O O . ARG A 1 91 ? 2.931 -2.559 1.335 1.00 96.00 91 ARG A O 1
ATOM 740 N N . PRO A 1 92 ? 3.632 -3.670 3.161 1.00 94.44 92 PRO A N 1
ATOM 741 C CA . PRO A 1 92 ? 3.110 -2.679 4.088 1.00 94.44 92 PRO A CA 1
ATOM 742 C C . PRO A 1 92 ? 3.829 -1.342 3.920 1.00 94.44 92 PRO A C 1
ATOM 744 O O . PRO A 1 92 ? 5.052 -1.290 3.917 1.00 94.44 92 PRO A O 1
ATOM 747 N N . VAL A 1 93 ? 3.098 -0.235 3.818 1.00 92.75 93 VAL A N 1
ATOM 748 C CA . VAL A 1 93 ? 3.732 1.075 3.554 1.00 92.75 93 VAL A CA 1
ATOM 749 C C . VAL A 1 93 ? 4.626 1.557 4.702 1.00 92.75 93 VAL A C 1
ATOM 751 O O . VAL A 1 93 ? 5.570 2.303 4.466 1.00 92.75 93 VAL A O 1
ATOM 754 N N . GLN A 1 94 ? 4.370 1.114 5.938 1.00 89.81 94 GLN A N 1
ATOM 755 C CA . GLN A 1 94 ? 5.213 1.427 7.100 1.00 89.81 94 GLN A CA 1
ATOM 756 C C . GLN A 1 94 ? 6.483 0.563 7.160 1.00 89.81 94 GLN A C 1
ATOM 758 O O . GLN A 1 94 ? 7.461 0.949 7.796 1.00 89.81 94 GLN A O 1
ATOM 763 N N . ASP A 1 95 ? 6.462 -0.593 6.497 1.00 92.00 95 ASP A N 1
ATOM 764 C CA . ASP A 1 95 ? 7.545 -1.573 6.461 1.00 92.00 95 ASP A CA 1
ATOM 765 C C . ASP A 1 95 ? 7.607 -2.222 5.066 1.00 92.00 95 ASP A C 1
ATOM 767 O O . ASP A 1 95 ? 7.156 -3.352 4.876 1.00 92.00 95 ASP A O 1
ATOM 771 N N . PRO A 1 96 ? 8.087 -1.487 4.047 1.00 90.88 96 PRO A N 1
ATOM 772 C CA . PRO A 1 96 ? 8.024 -1.947 2.664 1.00 90.88 96 PRO A CA 1
ATOM 773 C C . PRO A 1 96 ? 9.029 -3.060 2.350 1.00 90.88 96 PRO A C 1
ATOM 775 O O . PRO A 1 96 ? 8.992 -3.613 1.250 1.00 90.88 96 PRO A O 1
ATOM 778 N N . ASP A 1 97 ? 9.932 -3.395 3.267 1.00 93.62 97 ASP A N 1
ATOM 779 C CA . ASP A 1 97 ? 10.877 -4.495 3.081 1.00 93.62 97 ASP A CA 1
ATOM 780 C C . ASP A 1 97 ? 10.215 -5.850 3.370 1.00 93.62 97 ASP A C 1
ATOM 782 O O . ASP A 1 97 ? 10.606 -6.861 2.785 1.00 93.62 97 ASP A O 1
ATOM 786 N N . SER A 1 98 ? 9.143 -5.876 4.171 1.00 93.88 98 SER A N 1
ATOM 787 C CA . SER A 1 98 ? 8.349 -7.087 4.362 1.00 93.88 98 SER A CA 1
ATOM 788 C C . SER A 1 98 ? 7.423 -7.390 3.180 1.00 93.88 98 SER A C 1
ATOM 790 O O . SER A 1 98 ? 7.128 -6.560 2.309 1.00 93.88 98 SER A O 1
ATOM 792 N N . ARG A 1 99 ? 7.001 -8.654 3.124 1.00 94.44 99 ARG A N 1
ATOM 793 C CA . ARG A 1 99 ? 6.066 -9.199 2.142 1.00 94.44 99 ARG A CA 1
ATOM 794 C C . ARG A 1 99 ? 5.002 -9.998 2.873 1.00 94.44 99 ARG A C 1
ATOM 796 O O . ARG A 1 99 ? 5.327 -10.883 3.660 1.00 94.44 99 ARG A O 1
ATOM 803 N N . VAL A 1 100 ? 3.741 -9.671 2.624 1.00 94.50 100 VAL A N 1
ATOM 804 C CA . VAL A 1 100 ? 2.587 -10.274 3.298 1.00 94.50 100 VAL A CA 1
ATOM 805 C C . VAL A 1 100 ? 1.504 -10.629 2.290 1.00 94.50 100 VAL A C 1
ATOM 807 O O . VAL A 1 100 ? 1.434 -10.059 1.200 1.00 94.50 100 VAL A O 1
ATOM 810 N N . SER A 1 101 ? 0.640 -11.570 2.660 1.00 93.44 101 SER A N 1
ATOM 811 C CA . SER A 1 101 ? -0.646 -11.727 1.981 1.00 93.44 101 SER A CA 1
ATOM 812 C C . SER A 1 101 ? -1.586 -10.607 2.425 1.00 93.44 101 SER A C 1
ATOM 814 O O . SER A 1 101 ? -1.586 -10.229 3.596 1.00 93.44 101 SER A O 1
ATOM 816 N N . TRP A 1 102 ? -2.432 -10.096 1.530 1.00 90.00 102 TRP A N 1
ATOM 817 C CA . TRP A 1 102 ? -3.440 -9.100 1.910 1.00 90.00 102 TRP A CA 1
ATOM 818 C C . TRP A 1 102 ? -4.500 -9.649 2.868 1.00 90.00 102 TRP A C 1
ATOM 820 O O . TRP A 1 102 ? -5.179 -8.859 3.518 1.00 90.00 102 TRP A O 1
ATOM 830 N N . GLU A 1 103 ? -4.667 -10.971 2.953 1.00 89.12 103 GLU A N 1
ATOM 831 C CA . GLU A 1 103 ? -5.606 -11.636 3.866 1.00 89.12 103 GLU A CA 1
ATOM 832 C C . GLU A 1 103 ? -5.086 -11.658 5.307 1.00 89.12 103 GLU A C 1
ATOM 834 O O . GLU A 1 103 ? -5.876 -11.707 6.254 1.00 89.12 103 GLU A O 1
ATOM 839 N N . GLN A 1 104 ? -3.763 -11.562 5.477 1.00 80.81 104 GLN A N 1
ATOM 840 C CA . GLN A 1 104 ? -3.126 -11.510 6.784 1.00 80.81 104 GLN A CA 1
ATOM 841 C C . GLN A 1 104 ? -3.542 -10.220 7.495 1.00 80.81 104 GLN A C 1
ATOM 843 O O . GLN A 1 104 ? -3.170 -9.107 7.121 1.00 80.81 104 GLN A O 1
ATOM 848 N N . SER A 1 105 ? -4.359 -10.376 8.532 1.00 62.31 105 SER A N 1
ATOM 849 C CA . SER A 1 105 ? -4.766 -9.262 9.379 1.00 62.31 105 SER A CA 1
ATOM 850 C C . SER A 1 105 ? -3.619 -8.944 10.336 1.00 62.31 105 SER A C 1
ATOM 852 O O . SER A 1 105 ? -3.161 -9.829 11.057 1.00 62.31 105 SER A O 1
ATOM 854 N N . ARG A 1 106 ? -3.146 -7.691 10.357 1.00 61.31 106 ARG A N 1
ATOM 855 C CA . ARG A 1 106 ? -2.305 -7.208 11.459 1.00 61.31 106 ARG A CA 1
ATOM 856 C C . ARG A 1 106 ? -3.199 -7.112 12.694 1.00 61.31 106 ARG A C 1
ATOM 858 O O . ARG A 1 106 ? -3.951 -6.153 12.824 1.00 61.31 106 ARG A O 1
ATOM 865 N N . HIS A 1 107 ? -3.163 -8.128 13.549 1.00 41.25 107 HIS A N 1
ATOM 866 C CA . HIS A 1 107 ? -3.626 -7.989 14.925 1.00 41.25 107 HIS A CA 1
ATOM 867 C C . HIS A 1 107 ? -2.451 -7.488 15.779 1.00 41.25 107 HIS A C 1
ATOM 869 O O . HIS A 1 107 ? -1.355 -8.037 15.634 1.00 41.25 107 HIS A O 1
ATOM 875 N N . PRO A 1 108 ? -2.639 -6.449 16.610 1.00 41.81 108 PRO A N 1
ATOM 876 C CA . PRO A 1 108 ? -1.796 -6.255 17.784 1.00 41.81 108 PRO A CA 1
ATOM 877 C C . PRO A 1 108 ? -1.990 -7.393 18.797 1.00 41.81 108 PRO A C 1
ATOM 879 O O . PRO A 1 108 ? -3.084 -8.009 18.802 1.00 41.81 108 PRO A O 1
#

Foldseek 3Di:
DDDDDDPDDDPVVVVVVVPPDDPPVCVVPVADAAAEAEDDPDPPVVLVVVLVVLLVVCPPPVCVVVCVRHFYWYAYVVCCVVVNQQDQRIATSPGRVGTHRPVDDPDD

Mean predicted aligned error: 11.37 Å

pLDDT: mean 80.24, std 17.59, range [38.94, 97.19]

Solvent-accessible surface area (backbone atoms only — not comparable to full-atom values): 6711 Å² total; per-residue (Å²): 140,85,86,81,85,78,82,75,77,71,76,61,66,64,55,59,63,72,62,68,62,81,53,75,62,51,81,77,35,90,57,80,71,67,45,77,44,75,43,71,99,49,62,74,71,51,44,52,52,50,49,52,50,51,33,55,56,58,69,38,76,89,41,44,68,54,60,72,76,29,58,47,32,36,30,50,44,71,49,36,74,72,65,37,70,75,34,62,59,28,17,36,42,94,47,63,88,50,63,35,31,76,80,64,73,89,72,132

Nearest PDB structures (foldseek):
  2wtx-assembly1_C  TM=4.729E-01  e=9.160E+00  Escherichia coli K-12
  5tvg-assembly6_H  TM=3.580E-01  e=4.671E+00  Burkholderia vietnamiensis G4
  5tvg-assembly3_E  TM=3.534E-01  e=4.671E+00  Burkholderia vietnamiensis G4
  5tvg-assembly3_A  TM=3.692E-01  e=6.115E+00  Burkholderia vietnamiensis G4
  3e3o-assembly2_D  TM=2.574E-01  e=5.717E+00  Ory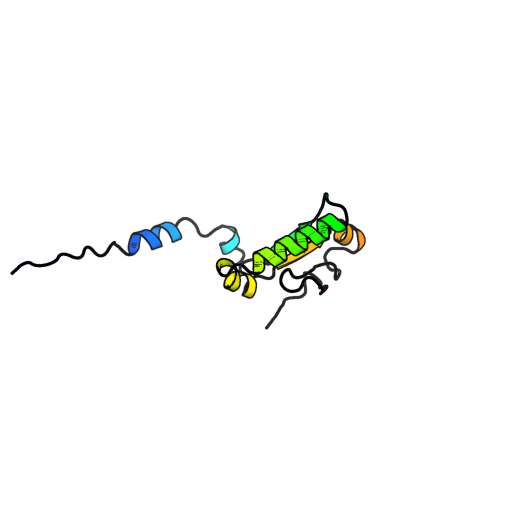ctolagus cuniculus

Radius of gyration: 20.95 Å; Cα contacts (8 Å, |Δi|>4): 103; chains: 1; bounding box: 37×63×52 Å

Secondary structure (DSSP, 8-state):
-------PPPTHHHHHHHTS---HHHHH-SSPPPEEEEE-SS-HHHHHHHHHHHHHHTT-TTTHHHHHHS-EEEEEHHHHHHH-TTSTTBEETT-TT--B-TT-----